Protein AF-A0A2V9N5U2-F1 (afdb_monomer_lite)

pLDDT: mean 87.76, std 12.85, range [39.25, 97.38]

Foldseek 3Di:
DVVVVVVVVVLVLLLAQQNAQDDLVSVLVSCVSQVDADCFDAPDPPPDDGRHLLSRRVSHPPPTDYPVCLVVDPSSVSSVVSVVVNVVVVSDDDDDPDDPDD

Secondary structure (DSSP, 8-state):
-HHHHHHHHHHHHTT-SS----SHHHHHHHHHHHS--BSS--S--SS----BHHHHHHT-SSSPPPTTTTTT-HHHHHHHHHHHHHHHTTS-----------

Radius of gyration: 13.98 Å; chains: 1; bounding box: 32×34×45 Å

Sequence (102 aa):
MIDNELIELRREKWHVNDNPVRTLEDARSFIESVGFSLMLPPSSQKGLVLPTFVGAFVGSDEKLPTPRQAFTDPHARDATELMVRLMRDKSAYEASFGDENN

Structure (mmCIF, N/CA/C/O backbone):
data_AF-A0A2V9N5U2-F1
#
_entry.id   AF-A0A2V9N5U2-F1
#
loop_
_atom_site.group_PDB
_atom_site.id
_atom_site.type_symbol
_atom_site.label_atom_id
_atom_site.label_alt_id
_atom_site.label_comp_id
_atom_site.label_asym_id
_atom_site.label_entity_id
_atom_site.label_seq_id
_atom_site.pdbx_PDB_ins_code
_atom_site.Cartn_x
_atom_site.Cartn_y
_atom_site.Cartn_z
_atom_site.occupancy
_atom_site.B_iso_or_equiv
_atom_site.auth_seq_id
_atom_site.auth_comp_id
_atom_site.auth_asym_id
_atom_site.auth_atom_id
_atom_site.pdbx_PDB_model_num
ATOM 1 N N . MET A 1 1 ? 12.587 -13.767 -20.390 1.00 61.22 1 MET A N 1
ATOM 2 C CA . MET A 1 1 ? 11.153 -14.103 -20.565 1.00 61.22 1 MET A CA 1
ATOM 3 C C . MET A 1 1 ? 10.463 -14.217 -19.207 1.00 61.22 1 MET A C 1
ATOM 5 O O . MET A 1 1 ? 9.477 -13.528 -19.021 1.00 61.22 1 MET A O 1
ATOM 9 N N . ILE A 1 2 ? 11.026 -14.954 -18.240 1.00 78.44 2 ILE A N 1
ATOM 10 C CA . ILE A 1 2 ? 10.498 -15.079 -16.862 1.00 78.44 2 ILE A CA 1
ATOM 11 C C . ILE A 1 2 ? 10.582 -13.756 -16.075 1.00 78.44 2 ILE A C 1
ATOM 13 O O . ILE A 1 2 ? 9.667 -13.417 -15.334 1.00 78.44 2 ILE A O 1
ATOM 17 N N . ASP A 1 3 ? 11.636 -12.962 -16.280 1.00 83.00 3 ASP A N 1
ATOM 18 C CA . ASP A 1 3 ? 11.830 -11.709 -15.535 1.00 83.00 3 ASP A CA 1
ATOM 19 C C . ASP A 1 3 ? 10.742 -10.663 -15.805 1.00 83.00 3 ASP A C 1
ATOM 21 O O . ASP A 1 3 ? 10.317 -9.969 -14.887 1.00 83.00 3 ASP A O 1
ATOM 25 N N . ASN A 1 4 ? 10.254 -10.570 -17.047 1.00 88.06 4 ASN A N 1
ATOM 26 C CA . ASN A 1 4 ? 9.216 -9.602 -17.405 1.00 88.06 4 ASN A CA 1
ATOM 27 C C . ASN A 1 4 ? 7.846 -10.008 -16.843 1.00 88.06 4 ASN A C 1
ATOM 29 O O . ASN A 1 4 ? 7.097 -9.164 -16.371 1.00 88.06 4 ASN A O 1
ATOM 33 N N . GLU A 1 5 ? 7.545 -11.307 -16.839 1.00 92.69 5 GLU A N 1
ATOM 34 C CA . GLU A 1 5 ? 6.311 -11.840 -16.255 1.00 92.69 5 GLU A CA 1
ATOM 35 C C . GLU A 1 5 ? 6.276 -11.631 -14.734 1.00 92.69 5 GLU A C 1
ATOM 37 O O . GLU A 1 5 ? 5.265 -11.200 -14.188 1.00 92.69 5 GLU A O 1
ATOM 42 N N . LEU A 1 6 ? 7.408 -11.831 -14.050 1.00 91.31 6 LEU A N 1
ATOM 43 C CA . LEU A 1 6 ? 7.536 -11.543 -12.617 1.00 91.31 6 LEU A CA 1
ATOM 44 C C . LEU A 1 6 ? 7.362 -10.054 -12.289 1.00 91.31 6 LEU A C 1
ATOM 46 O O . LEU A 1 6 ? 6.832 -9.722 -11.227 1.00 91.31 6 LEU A O 1
ATOM 50 N N . ILE A 1 7 ? 7.822 -9.161 -13.170 1.00 90.06 7 ILE A N 1
ATOM 51 C CA . ILE A 1 7 ? 7.619 -7.717 -13.012 1.00 90.06 7 ILE A CA 1
ATOM 52 C C . ILE A 1 7 ? 6.132 -7.384 -13.128 1.00 90.06 7 ILE A C 1
ATOM 54 O O . ILE A 1 7 ? 5.604 -6.710 -12.247 1.00 90.06 7 ILE A O 1
ATOM 58 N N . GLU A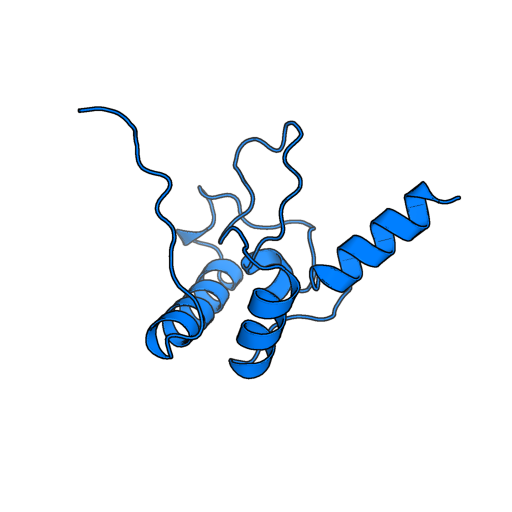 1 8 ? 5.441 -7.900 -14.141 1.00 92.06 8 GLU A N 1
ATOM 59 C CA . GLU A 1 8 ? 4.012 -7.629 -14.333 1.00 92.06 8 GLU A CA 1
ATOM 60 C C . GLU A 1 8 ? 3.152 -8.208 -13.203 1.00 92.06 8 GLU A C 1
ATOM 62 O O . GLU A 1 8 ? 2.334 -7.488 -12.634 1.00 92.06 8 GLU A O 1
ATOM 67 N N . LEU A 1 9 ? 3.419 -9.445 -12.770 1.00 94.19 9 LEU A N 1
ATOM 68 C CA . LEU A 1 9 ? 2.744 -10.047 -11.612 1.00 94.19 9 LEU A CA 1
ATOM 69 C C . LEU A 1 9 ? 2.946 -9.228 -10.333 1.00 94.19 9 LEU A C 1
ATOM 71 O O . LEU A 1 9 ? 2.035 -9.101 -9.513 1.00 94.19 9 LEU A O 1
ATOM 75 N N . ARG A 1 10 ? 4.139 -8.652 -10.140 1.00 93.31 10 ARG A N 1
ATOM 76 C CA . ARG A 1 10 ? 4.391 -7.749 -9.011 1.00 93.31 10 ARG A CA 1
ATOM 77 C C . ARG A 1 10 ? 3.569 -6.472 -9.139 1.00 93.31 10 ARG A C 1
ATOM 79 O O . ARG A 1 10 ? 2.983 -6.050 -8.146 1.00 93.31 10 ARG A O 1
ATOM 86 N N . ARG A 1 11 ? 3.540 -5.856 -10.324 1.00 94.06 11 ARG A N 1
ATOM 87 C CA . ARG A 1 11 ? 2.801 -4.608 -10.560 1.00 94.06 11 ARG A CA 1
ATOM 88 C C . ARG A 1 11 ? 1.304 -4.791 -10.337 1.00 94.06 11 ARG A C 1
ATOM 90 O O . ARG A 1 11 ? 0.690 -3.952 -9.685 1.00 94.06 11 ARG A O 1
ATOM 97 N N . GLU A 1 12 ? 0.758 -5.916 -10.784 1.00 95.38 12 GLU A N 1
ATOM 98 C CA . GLU A 1 12 ? -0.621 -6.316 -10.510 1.00 95.38 12 GLU A CA 1
ATOM 99 C C . GLU A 1 12 ? -0.859 -6.519 -9.012 1.00 95.38 12 GLU A C 1
ATOM 101 O O . GLU A 1 12 ? -1.742 -5.886 -8.435 1.00 95.38 12 GLU A O 1
ATOM 106 N N . LYS A 1 13 ? -0.014 -7.319 -8.346 1.00 95.75 13 LYS A N 1
ATOM 107 C CA . LYS A 1 13 ? -0.131 -7.566 -6.902 1.00 95.75 13 LYS A CA 1
ATOM 108 C C . LYS A 1 13 ? -0.072 -6.276 -6.078 1.00 95.75 13 LYS A C 1
ATOM 110 O O . LYS A 1 13 ? -0.663 -6.204 -5.003 1.00 95.75 13 LYS A O 1
ATOM 115 N N . TRP A 1 14 ? 0.675 -5.278 -6.539 1.00 96.19 14 TRP A N 1
ATOM 116 C CA . TRP A 1 14 ? 0.875 -4.016 -5.829 1.00 96.19 14 TRP A CA 1
ATOM 117 C C . TRP A 1 14 ? -0.074 -2.905 -6.259 1.00 96.19 14 TRP A C 1
ATOM 119 O O . TRP A 1 14 ? 0.061 -1.795 -5.750 1.00 96.19 14 TRP A O 1
ATOM 129 N N . HIS A 1 15 ? -1.032 -3.198 -7.144 1.00 96.50 15 HIS A N 1
ATOM 130 C CA . HIS A 1 15 ? -1.996 -2.219 -7.636 1.00 96.50 15 HIS A CA 1
ATOM 131 C C . HIS A 1 15 ? -1.321 -1.007 -8.310 1.00 96.50 15 HIS A C 1
ATOM 133 O O . HIS A 1 15 ? -1.787 0.120 -8.190 1.00 96.50 15 HIS A O 1
ATOM 139 N N . VAL A 1 16 ? -0.211 -1.228 -9.028 1.00 94.75 16 VAL A N 1
ATOM 140 C CA . VAL A 1 16 ? 0.540 -0.182 -9.764 1.00 94.75 16 VAL A CA 1
ATOM 141 C C . VAL A 1 16 ? 0.446 -0.341 -11.290 1.00 94.75 16 VAL A C 1
ATOM 143 O O . VAL A 1 16 ? 1.345 0.028 -12.051 1.00 94.75 16 VAL A O 1
ATOM 146 N N . ASN A 1 17 ? -0.656 -0.940 -11.734 1.00 93.25 17 ASN A N 1
ATOM 147 C CA . ASN A 1 17 ? -1.025 -1.191 -13.125 1.00 93.25 17 ASN A CA 1
ATOM 148 C C . ASN A 1 17 ? -2.414 -0.602 -13.454 1.00 93.25 17 ASN A C 1
ATOM 150 O O . ASN A 1 17 ? -3.242 -1.282 -14.054 1.00 93.25 17 ASN A O 1
ATOM 154 N N . ASP A 1 18 ? -2.680 0.637 -13.020 1.00 90.69 18 ASP A N 1
ATOM 155 C CA . ASP A 1 18 ? -3.959 1.345 -13.212 1.00 90.69 18 ASP A CA 1
ATOM 156 C C . ASP A 1 18 ? -5.168 0.707 -12.493 1.00 90.69 18 ASP A C 1
ATOM 158 O O . ASP A 1 18 ? -6.322 0.946 -12.852 1.00 90.69 18 ASP A O 1
ATOM 162 N N . ASN A 1 19 ? -4.918 -0.050 -11.419 1.00 91.50 19 ASN A N 1
ATOM 163 C CA . ASN A 1 19 ? -5.953 -0.607 -10.541 1.00 91.50 19 ASN A CA 1
ATOM 164 C C . ASN A 1 19 ? -5.921 0.023 -9.131 1.00 91.50 19 ASN A C 1
ATOM 166 O O . ASN A 1 19 ? -5.543 -0.649 -8.168 1.00 91.50 19 ASN A O 1
ATOM 170 N N . PRO A 1 20 ? -6.256 1.319 -8.984 1.00 95.38 20 PRO A N 1
ATOM 171 C CA . PRO A 1 20 ? -6.025 2.054 -7.748 1.00 95.38 20 PRO A CA 1
ATOM 172 C C . PRO A 1 20 ? -6.938 1.613 -6.597 1.00 95.38 20 PRO A C 1
ATOM 174 O O . PRO A 1 20 ? -8.139 1.419 -6.769 1.00 95.38 20 PRO A O 1
ATOM 177 N N . VAL A 1 21 ? -6.382 1.586 -5.389 1.00 96.94 21 VAL A N 1
ATOM 178 C CA . VAL A 1 21 ? -7.107 1.404 -4.124 1.00 96.94 21 VAL A CA 1
ATOM 179 C C . VAL A 1 21 ? -7.851 2.696 -3.773 1.00 96.94 21 VAL A C 1
ATOM 181 O O . VAL A 1 21 ? -7.220 3.722 -3.516 1.00 96.94 21 VAL A O 1
ATOM 184 N N . ARG A 1 22 ? -9.192 2.681 -3.745 1.00 95.62 22 ARG A N 1
ATOM 185 C CA . ARG A 1 22 ? -10.010 3.890 -3.495 1.00 95.62 22 ARG A CA 1
ATOM 186 C C . ARG A 1 22 ? -10.972 3.753 -2.324 1.00 95.62 22 ARG A C 1
ATOM 188 O O . ARG A 1 22 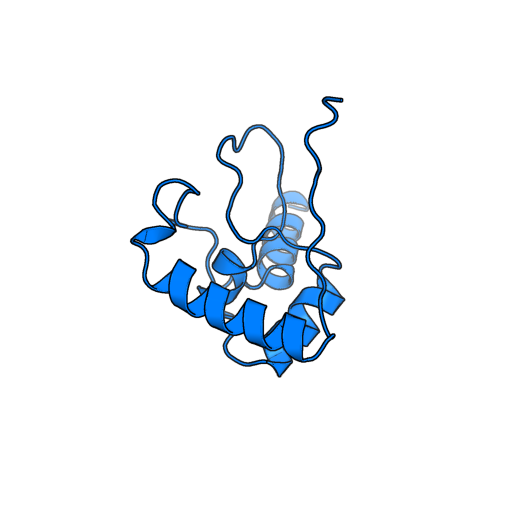? -11.340 4.761 -1.719 1.00 95.62 22 ARG A O 1
ATOM 195 N N . THR A 1 23 ? -11.383 2.534 -1.999 1.00 96.81 23 THR A N 1
ATOM 196 C CA . THR A 1 23 ? -12.332 2.257 -0.921 1.00 96.81 23 THR A CA 1
ATOM 197 C C . THR A 1 23 ? -11.656 1.605 0.283 1.00 96.81 23 THR A C 1
ATOM 199 O O . THR A 1 23 ? -10.507 1.167 0.228 1.00 96.81 23 THR A O 1
ATOM 202 N N . LEU A 1 24 ? -12.375 1.549 1.409 1.00 96.75 24 LEU A N 1
ATOM 203 C CA . LEU A 1 24 ? -11.907 0.805 2.582 1.00 96.75 24 LEU A CA 1
ATOM 204 C C . LEU A 1 24 ? -11.828 -0.701 2.323 1.00 96.75 24 LEU A C 1
ATOM 206 O O . LEU A 1 24 ? -10.955 -1.357 2.882 1.00 96.75 24 LEU A O 1
ATOM 210 N N . GLU A 1 25 ? -12.724 -1.229 1.489 1.00 96.94 25 GLU A N 1
ATOM 211 C CA . GLU A 1 25 ? -12.714 -2.637 1.100 1.00 96.94 25 GLU A CA 1
ATOM 212 C C . GLU A 1 25 ? -11.475 -2.942 0.254 1.00 96.94 25 GLU A C 1
ATOM 214 O O . GLU A 1 25 ? -10.709 -3.832 0.616 1.00 96.94 25 GLU A O 1
ATOM 219 N N . ASP A 1 26 ? -11.192 -2.110 -0.757 1.00 97.06 26 ASP A N 1
ATOM 220 C CA . ASP A 1 26 ? -9.980 -2.221 -1.578 1.00 97.06 26 ASP A CA 1
ATOM 221 C C . ASP A 1 26 ? -8.722 -2.184 -0.704 1.00 97.06 26 ASP A C 1
ATOM 223 O O . ASP A 1 26 ? -7.803 -2.979 -0.881 1.00 97.06 26 ASP A O 1
ATOM 227 N N . ALA A 1 27 ? -8.682 -1.259 0.261 1.00 97.00 27 ALA A N 1
ATOM 228 C CA . ALA A 1 27 ? -7.532 -1.075 1.135 1.00 97.00 27 ALA A CA 1
ATOM 229 C C . ALA A 1 27 ? -7.311 -2.284 2.053 1.00 97.00 27 ALA A C 1
ATOM 231 O O . ALA A 1 27 ? -6.165 -2.681 2.270 1.00 97.00 27 ALA A O 1
ATOM 232 N N . ARG A 1 28 ? -8.391 -2.896 2.557 1.00 96.62 28 ARG A N 1
ATOM 233 C CA . ARG A 1 28 ? -8.318 -4.138 3.334 1.00 96.62 28 ARG A CA 1
ATOM 234 C C . ARG A 1 28 ? -7.795 -5.281 2.468 1.00 96.62 28 ARG A C 1
ATOM 236 O O . ARG A 1 28 ? -6.801 -5.899 2.836 1.00 96.62 28 ARG A O 1
ATOM 243 N N . SER A 1 29 ? -8.403 -5.508 1.303 1.00 96.94 29 SER A N 1
ATOM 244 C CA . SER A 1 29 ? -7.988 -6.572 0.381 1.00 96.94 29 SER A CA 1
ATOM 245 C C . SER A 1 29 ? -6.539 -6.410 -0.083 1.00 96.94 29 SER A C 1
ATOM 247 O O . SER A 1 29 ? -5.800 -7.391 -0.159 1.00 96.94 29 SER A O 1
ATOM 249 N N . PHE A 1 30 ? -6.101 -5.174 -0.336 1.00 97.38 30 PHE A N 1
ATOM 250 C CA . PHE A 1 30 ? -4.712 -4.871 -0.663 1.00 97.38 30 PHE A CA 1
ATOM 251 C C . PHE A 1 30 ? -3.767 -5.285 0.469 1.00 97.38 30 PHE A C 1
ATOM 253 O O . PHE A 1 30 ? -2.845 -6.068 0.234 1.00 97.38 30 PHE A O 1
ATOM 260 N N . ILE A 1 31 ? -4.005 -4.807 1.696 1.00 96.69 31 ILE A N 1
ATOM 261 C CA . ILE A 1 31 ? -3.137 -5.094 2.849 1.00 96.69 31 ILE A CA 1
ATOM 262 C C . ILE A 1 31 ? -3.108 -6.592 3.165 1.00 96.69 31 ILE A C 1
ATOM 264 O O . ILE A 1 31 ? -2.031 -7.128 3.418 1.00 96.69 31 ILE A O 1
ATOM 268 N N . GLU A 1 32 ? -4.239 -7.291 3.071 1.00 95.69 32 GLU A N 1
ATOM 269 C CA . GLU A 1 32 ? -4.303 -8.751 3.221 1.00 95.69 32 GLU A CA 1
ATOM 270 C C . GLU A 1 32 ? -3.471 -9.486 2.153 1.00 95.69 32 GLU A C 1
ATOM 272 O O . GLU A 1 32 ? -2.785 -10.461 2.460 1.00 95.69 32 GLU A O 1
ATOM 277 N N . SER A 1 33 ? -3.477 -9.001 0.907 1.00 96.56 33 SER A N 1
ATOM 278 C CA . SER A 1 33 ? -2.733 -9.596 -0.213 1.00 96.56 33 SER A CA 1
ATOM 279 C C . SER A 1 33 ? -1.214 -9.404 -0.110 1.00 96.56 33 SER A C 1
ATOM 281 O O . SER A 1 33 ? -0.431 -10.321 -0.411 1.00 96.56 33 SER A O 1
ATOM 283 N N . VAL A 1 34 ? -0.765 -8.210 0.297 1.00 95.69 34 VAL A N 1
ATOM 284 C CA . VAL A 1 34 ? 0.670 -7.883 0.393 1.00 95.69 34 VAL A CA 1
ATOM 285 C C . VAL A 1 34 ? 1.276 -8.183 1.766 1.00 95.69 34 VAL A C 1
ATOM 287 O O . VAL A 1 34 ? 2.495 -8.309 1.873 1.00 95.69 34 VAL A O 1
ATOM 290 N N . GLY A 1 35 ? 0.455 -8.321 2.808 1.00 95.12 35 GLY A N 1
ATOM 291 C CA . GLY A 1 35 ? 0.850 -8.573 4.197 1.00 95.12 35 GLY A CA 1
ATOM 292 C C . GLY A 1 35 ? 1.368 -7.332 4.931 1.00 95.12 35 GLY A C 1
ATOM 293 O O . GLY A 1 35 ? 1.048 -7.123 6.097 1.00 95.12 35 GLY A O 1
ATOM 294 N N . PHE A 1 36 ? 2.145 -6.487 4.255 1.00 94.00 36 PHE A N 1
ATOM 295 C CA . PHE A 1 36 ? 2.547 -5.169 4.743 1.00 94.00 36 PHE A CA 1
ATOM 296 C C . PHE A 1 36 ? 2.861 -4.237 3.570 1.00 94.00 36 PHE A C 1
ATOM 298 O O . PHE A 1 36 ? 3.200 -4.692 2.479 1.00 94.00 36 PHE A O 1
ATOM 305 N N . SER A 1 37 ? 2.798 -2.929 3.804 1.00 94.62 37 SER A N 1
ATOM 306 C CA . SER A 1 37 ? 3.251 -1.912 2.853 1.00 94.62 37 SER A CA 1
ATOM 307 C C . SER A 1 37 ? 3.844 -0.725 3.589 1.00 94.62 37 SER A C 1
ATOM 309 O O . SER A 1 37 ? 3.387 -0.382 4.678 1.00 94.62 37 SER A O 1
ATOM 311 N N . LEU A 1 38 ? 4.810 -0.050 2.974 1.00 93.38 38 LEU A N 1
ATOM 312 C CA . LEU A 1 38 ? 5.214 1.270 3.446 1.00 93.38 38 LEU A CA 1
ATOM 313 C C . LEU A 1 38 ? 4.125 2.287 3.105 1.00 93.38 38 LEU A C 1
ATOM 315 O O . LEU A 1 38 ? 3.455 2.154 2.084 1.00 93.38 38 LEU A O 1
ATOM 319 N N . MET A 1 39 ? 3.978 3.347 3.898 1.00 93.25 39 MET A N 1
ATOM 320 C CA . MET A 1 39 ? 3.112 4.455 3.482 1.00 93.25 39 MET A CA 1
ATOM 321 C C . MET A 1 39 ? 3.656 5.140 2.228 1.00 93.25 39 MET A C 1
ATOM 323 O O . MET A 1 39 ? 2.932 5.337 1.257 1.00 93.25 39 MET A O 1
ATOM 327 N N . LEU A 1 40 ? 4.951 5.448 2.230 1.00 91.31 40 LEU A N 1
ATOM 328 C CA . LEU A 1 40 ? 5.647 6.175 1.173 1.00 91.31 40 LEU A CA 1
ATOM 329 C C . LEU A 1 40 ? 6.840 5.358 0.669 1.00 91.31 40 LEU A C 1
ATOM 331 O O . LEU A 1 40 ? 7.367 4.527 1.415 1.00 91.31 40 LEU A O 1
ATOM 335 N N . PRO A 1 41 ? 7.307 5.599 -0.567 1.00 88.50 41 PRO A N 1
ATOM 336 C CA . PRO A 1 41 ? 8.540 4.991 -1.043 1.00 88.50 41 PRO A CA 1
ATOM 337 C C . PRO A 1 41 ? 9.731 5.397 -0.154 1.00 88.50 41 PRO A C 1
ATOM 339 O O . PRO A 1 41 ? 9.803 6.543 0.307 1.00 88.50 41 PRO A O 1
ATOM 342 N N . PRO A 1 42 ? 10.693 4.489 0.091 1.00 81.62 42 PRO A N 1
ATOM 343 C CA . PRO A 1 42 ? 11.873 4.806 0.885 1.00 81.62 42 PRO A CA 1
ATOM 344 C C . PRO A 1 42 ? 12.741 5.854 0.171 1.00 81.62 42 PRO A C 1
ATOM 346 O O . PRO A 1 42 ? 12.939 5.790 -1.041 1.00 81.62 42 PRO A O 1
ATOM 349 N N . SER A 1 43 ? 13.326 6.789 0.930 1.00 70.50 43 SER A N 1
ATOM 350 C CA . SER A 1 43 ? 14.191 7.860 0.392 1.00 70.50 43 SER A CA 1
ATOM 351 C C . SER A 1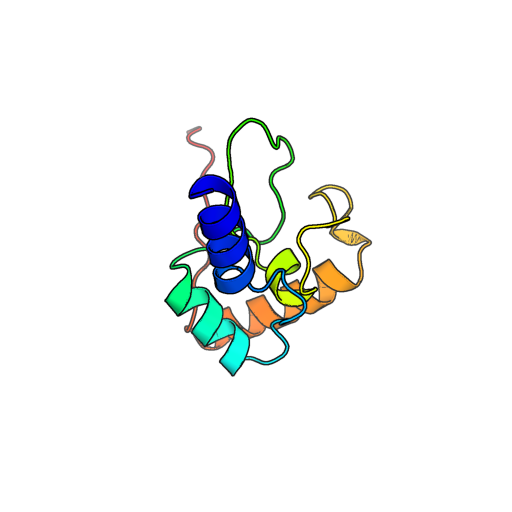 43 ? 15.427 7.342 -0.357 1.00 70.50 43 SER A C 1
ATOM 353 O O . SER A 1 43 ? 15.964 8.037 -1.215 1.00 70.50 43 SER A O 1
ATOM 355 N N . SER A 1 44 ? 15.877 6.125 -0.039 1.00 63.28 44 SER A N 1
ATOM 356 C CA . SER A 1 44 ? 16.981 5.441 -0.710 1.00 63.28 44 SER A CA 1
ATOM 357 C C . SER A 1 44 ? 16.450 4.187 -1.399 1.00 63.28 44 SER A C 1
ATOM 359 O O . SER A 1 44 ? 16.320 3.140 -0.774 1.00 63.28 44 SER A O 1
ATOM 361 N N . GLN A 1 45 ? 16.206 4.266 -2.706 1.00 60.94 45 GLN A N 1
ATOM 362 C CA . GLN A 1 45 ? 15.769 3.137 -3.545 1.00 60.94 45 GLN A CA 1
ATOM 363 C C . GLN A 1 45 ? 16.846 2.046 -3.747 1.00 60.94 45 GLN A C 1
ATOM 365 O O . GLN A 1 45 ? 16.719 1.207 -4.637 1.00 60.94 45 GLN A O 1
ATOM 370 N N . LYS A 1 46 ? 17.950 2.044 -2.982 1.00 57.78 46 LYS A N 1
ATOM 371 C CA . LYS A 1 46 ? 19.056 1.097 -3.191 1.00 57.78 46 LYS A CA 1
ATOM 372 C C . LYS A 1 46 ? 18.656 -0.310 -2.733 1.00 57.78 46 LYS A C 1
ATOM 374 O O . LYS A 1 46 ? 18.905 -0.695 -1.598 1.00 57.78 46 LYS A O 1
ATOM 379 N N . GLY A 1 47 ? 18.051 -1.066 -3.646 1.00 64.31 47 GLY A N 1
ATOM 380 C CA . GLY A 1 47 ? 17.833 -2.513 -3.553 1.00 64.31 47 GLY A CA 1
ATOM 381 C C . GLY A 1 47 ? 16.573 -2.959 -2.809 1.00 64.31 47 GLY A C 1
ATOM 382 O O . GLY A 1 47 ? 16.216 -4.130 -2.910 1.00 64.31 47 GLY A O 1
ATOM 383 N N . LEU A 1 48 ? 15.878 -2.062 -2.104 1.00 75.69 48 LEU A N 1
ATOM 384 C CA . LEU A 1 48 ? 14.643 -2.401 -1.397 1.00 75.69 48 LEU A CA 1
ATOM 385 C C . LEU A 1 48 ? 13.428 -2.158 -2.301 1.00 75.69 48 LEU A C 1
ATOM 387 O O . LEU A 1 48 ? 13.079 -1.017 -2.597 1.00 75.69 48 LEU A O 1
ATOM 391 N N . VAL A 1 49 ? 12.791 -3.242 -2.739 1.00 83.94 49 VAL A N 1
ATOM 392 C CA . VAL A 1 49 ? 11.578 -3.212 -3.564 1.00 83.94 49 VAL A CA 1
ATOM 393 C C . VAL A 1 49 ? 10.433 -3.689 -2.678 1.00 83.94 49 VAL A C 1
ATOM 395 O O . VAL A 1 49 ? 10.298 -4.885 -2.431 1.00 83.94 49 VAL A O 1
ATOM 398 N N . LEU A 1 50 ? 9.642 -2.744 -2.164 1.00 90.06 50 LEU A N 1
ATOM 399 C CA . LEU A 1 50 ? 8.515 -2.991 -1.261 1.00 90.06 50 LEU A CA 1
ATOM 400 C C . LEU A 1 50 ? 7.229 -2.357 -1.807 1.00 90.06 50 LEU A C 1
ATOM 402 O O . LEU A 1 50 ? 7.309 -1.303 -2.444 1.00 90.06 50 LEU A O 1
ATOM 406 N N . PRO A 1 51 ? 6.052 -2.944 -1.528 1.00 94.19 51 PRO A N 1
ATOM 407 C CA . PRO A 1 51 ? 4.779 -2.307 -1.837 1.00 94.19 51 PRO A CA 1
ATOM 408 C C . PRO A 1 51 ? 4.629 -1.003 -1.045 1.00 94.19 51 PRO A C 1
ATOM 410 O O . PRO A 1 51 ? 5.034 -0.909 0.120 1.00 94.19 51 PRO A O 1
ATOM 413 N N . THR A 1 52 ? 4.009 -0.004 -1.672 1.00 94.56 52 THR A N 1
ATOM 414 C CA . THR A 1 52 ? 3.687 1.271 -1.023 1.00 94.56 52 THR A CA 1
ATOM 415 C C . THR A 1 52 ? 2.192 1.530 -1.094 1.00 94.56 52 THR A C 1
ATOM 417 O O . THR A 1 52 ? 1.570 1.314 -2.133 1.00 94.56 52 THR A O 1
ATOM 420 N N . PHE A 1 53 ? 1.612 2.011 0.002 1.00 96.25 53 PHE A N 1
ATOM 421 C CA . PHE A 1 53 ? 0.190 2.316 0.062 1.00 96.25 53 PHE A CA 1
ATOM 422 C C . PHE A 1 53 ? -0.164 3.499 -0.842 1.00 96.25 53 PHE A C 1
ATOM 424 O O . PHE A 1 53 ? -1.175 3.464 -1.534 1.00 96.25 53 PHE A O 1
ATOM 431 N N . VAL A 1 54 ? 0.697 4.523 -0.903 1.00 95.75 54 VAL A N 1
ATOM 432 C CA . VAL A 1 54 ? 0.505 5.649 -1.830 1.00 95.75 54 VAL A CA 1
ATOM 433 C C . VAL A 1 54 ? 0.587 5.198 -3.291 1.00 95.75 54 VAL A C 1
ATOM 435 O O . VAL A 1 54 ? -0.223 5.651 -4.093 1.00 95.75 54 VAL A O 1
ATOM 438 N N . GLY A 1 55 ? 1.486 4.272 -3.642 1.00 95.56 55 GLY A N 1
ATOM 439 C CA . GLY A 1 55 ? 1.537 3.707 -4.994 1.00 95.56 55 GLY A CA 1
ATOM 440 C C . GLY A 1 55 ? 0.257 2.961 -5.364 1.00 95.56 55 GLY A C 1
ATOM 441 O O . GLY A 1 55 ? -0.341 3.240 -6.402 1.00 95.56 55 GLY A O 1
ATOM 442 N N . ALA A 1 56 ? -0.223 2.099 -4.464 1.00 97.25 56 ALA A N 1
ATOM 443 C CA . ALA A 1 56 ? -1.482 1.380 -4.641 1.00 97.25 56 ALA A CA 1
ATOM 444 C C . ALA A 1 56 ? -2.693 2.328 -4.728 1.00 97.25 56 ALA A C 1
ATOM 446 O O . ALA A 1 56 ? -3.595 2.105 -5.527 1.00 97.25 56 ALA A O 1
ATOM 447 N N . PHE A 1 57 ? -2.720 3.414 -3.948 1.00 96.88 57 PHE A N 1
ATOM 448 C CA . PHE A 1 57 ? -3.786 4.422 -4.000 1.00 96.88 57 PHE A CA 1
ATOM 449 C C . PHE A 1 57 ? -3.790 5.217 -5.313 1.00 96.88 57 PHE A C 1
ATOM 451 O O . PHE A 1 57 ? -4.849 5.540 -5.859 1.00 96.88 57 PHE A O 1
ATOM 458 N N . VAL A 1 58 ? -2.605 5.562 -5.822 1.00 94.94 58 VAL A N 1
ATOM 459 C CA . VAL A 1 58 ? -2.456 6.274 -7.097 1.00 94.94 58 VAL A CA 1
ATOM 460 C C . VAL A 1 58 ? -2.757 5.349 -8.277 1.00 94.94 58 VAL A C 1
ATOM 462 O O . VAL A 1 58 ? -3.337 5.809 -9.258 1.00 94.94 58 VAL A O 1
ATOM 465 N N . GLY A 1 59 ? -2.428 4.060 -8.170 1.00 95.19 59 GLY A N 1
ATOM 466 C CA . GLY A 1 59 ? -2.504 3.105 -9.275 1.00 95.19 59 GLY A CA 1
ATOM 467 C C . GLY A 1 59 ? -1.206 3.006 -10.083 1.00 95.19 59 GLY A C 1
ATOM 468 O O . GLY A 1 59 ? -1.207 2.438 -11.172 1.00 95.19 59 GLY A O 1
ATOM 469 N N . SER A 1 60 ? -0.105 3.582 -9.586 1.00 92.81 60 SER A N 1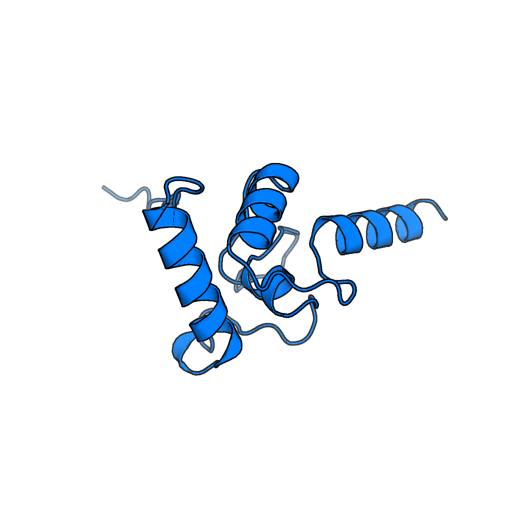
ATOM 470 C CA . SER A 1 60 ? 1.171 3.710 -10.300 1.00 92.81 60 SER A CA 1
ATOM 471 C C . SER A 1 60 ? 2.347 3.705 -9.322 1.00 92.81 60 SER A C 1
ATOM 473 O O . SER A 1 60 ? 2.220 4.142 -8.181 1.00 92.81 60 SER A O 1
ATOM 475 N N . ASP A 1 61 ? 3.501 3.215 -9.764 1.00 88.25 61 ASP A N 1
ATOM 476 C CA . ASP A 1 61 ? 4.789 3.315 -9.073 1.00 88.25 61 ASP A CA 1
ATOM 477 C C . ASP A 1 61 ? 5.656 4.476 -9.598 1.00 88.25 61 ASP A C 1
ATOM 479 O O . ASP A 1 61 ? 6.750 4.733 -9.086 1.00 88.25 61 ASP A O 1
ATOM 483 N N . GLU A 1 62 ? 5.151 5.229 -10.576 1.00 87.19 62 GLU A N 1
ATOM 484 C CA . GLU A 1 62 ? 5.826 6.375 -11.170 1.00 87.19 62 GLU A CA 1
ATOM 485 C C . GLU A 1 62 ? 5.504 7.679 -10.429 1.00 87.19 62 GLU A C 1
ATOM 487 O O . GLU A 1 62 ? 4.377 7.930 -10.006 1.00 87.19 62 GLU A O 1
ATOM 492 N N . LYS A 1 63 ? 6.504 8.566 -10.321 1.00 84.25 63 LYS A N 1
ATOM 493 C CA . LYS A 1 63 ? 6.361 9.940 -9.785 1.00 84.25 63 LYS A CA 1
ATOM 494 C C . LYS A 1 63 ? 5.725 10.019 -8.389 1.00 84.25 63 LYS A C 1
ATOM 496 O O . LYS A 1 63 ? 5.122 11.033 -8.042 1.00 84.25 63 LYS A O 1
ATOM 501 N N . LEU A 1 64 ? 5.899 8.979 -7.577 1.00 86.62 64 LEU A N 1
ATOM 502 C CA . LEU A 1 64 ? 5.402 8.965 -6.208 1.00 86.62 64 LEU A CA 1
ATOM 503 C C . LEU A 1 64 ? 6.119 10.005 -5.333 1.00 86.62 64 LEU A C 1
ATOM 505 O O . LEU A 1 64 ? 7.329 10.215 -5.487 1.00 86.62 64 LEU A O 1
ATOM 509 N N . PRO A 1 65 ? 5.403 10.645 -4.392 1.00 87.75 65 PRO A N 1
ATOM 510 C CA . PRO A 1 65 ? 5.993 11.643 -3.518 1.00 87.75 65 PRO A CA 1
ATOM 511 C C . PRO A 1 65 ? 7.042 11.011 -2.605 1.00 87.75 65 PRO A C 1
ATOM 513 O O . PRO A 1 65 ? 6.826 9.974 -1.976 1.00 87.75 65 PRO A O 1
ATOM 516 N N . THR A 1 66 ? 8.187 11.678 -2.490 1.00 84.94 66 THR A N 1
ATOM 517 C CA . THR A 1 66 ? 9.189 11.328 -1.477 1.00 84.94 66 THR A CA 1
ATOM 518 C C . THR A 1 66 ? 8.687 11.692 -0.074 1.00 84.94 66 THR A C 1
ATOM 520 O O . THR A 1 66 ? 7.842 12.583 0.056 1.00 84.94 66 THR A O 1
ATOM 523 N N . PRO A 1 67 ? 9.256 11.120 1.007 1.00 82.31 67 PRO A N 1
ATOM 524 C CA . PRO A 1 67 ? 8.916 11.520 2.376 1.00 82.31 67 PRO A CA 1
ATOM 525 C C . PRO A 1 67 ? 9.004 13.030 2.636 1.00 82.31 67 PRO A C 1
ATOM 527 O O . PRO A 1 67 ? 8.210 13.579 3.393 1.00 82.31 67 PRO A O 1
ATOM 530 N N . ARG A 1 68 ? 9.915 13.733 1.950 1.00 82.25 68 ARG A N 1
ATOM 531 C CA . ARG A 1 68 ? 10.054 15.194 2.044 1.00 82.25 68 ARG A CA 1
ATOM 532 C C . ARG A 1 68 ? 8.919 15.962 1.352 1.00 82.25 68 ARG A C 1
ATOM 534 O O . ARG A 1 68 ? 8.619 17.080 1.754 1.00 82.25 68 ARG A O 1
ATOM 541 N N . GLN A 1 69 ? 8.327 15.394 0.303 1.00 84.88 69 GLN A N 1
ATOM 542 C CA . GLN A 1 69 ? 7.272 16.018 -0.508 1.00 84.88 69 GLN A CA 1
ATOM 543 C C . GLN A 1 69 ? 5.862 15.613 -0.071 1.00 84.88 69 GLN A C 1
ATOM 545 O O . GLN A 1 69 ? 4.905 16.311 -0.399 1.00 84.88 69 GLN A O 1
ATOM 550 N N . ALA A 1 70 ? 5.732 14.522 0.685 1.00 83.88 70 ALA A N 1
ATOM 551 C CA . ALA A 1 70 ? 4.452 13.941 1.075 1.00 83.88 70 ALA A CA 1
ATOM 552 C C . ALA A 1 70 ? 3.515 14.923 1.792 1.00 83.88 70 ALA A C 1
ATOM 554 O O . ALA A 1 70 ? 2.306 14.857 1.608 1.00 83.88 70 ALA A O 1
ATOM 555 N N . PHE A 1 71 ? 4.055 15.878 2.556 1.00 79.81 71 PHE A N 1
ATOM 556 C CA . PHE A 1 71 ? 3.236 16.886 3.239 1.00 79.81 71 PHE A CA 1
ATOM 557 C C . PHE A 1 71 ? 2.500 17.831 2.274 1.00 79.81 71 PHE A C 1
ATOM 559 O O . PHE A 1 71 ? 1.434 18.348 2.597 1.00 79.81 71 PHE A O 1
ATOM 566 N N . THR A 1 72 ? 3.068 18.074 1.093 1.00 87.38 72 THR A N 1
ATOM 567 C CA . THR A 1 72 ? 2.506 18.980 0.079 1.00 87.38 72 THR A CA 1
ATOM 568 C C . THR A 1 72 ? 1.786 18.250 -1.050 1.00 87.38 72 THR A C 1
ATOM 570 O O . THR A 1 72 ? 1.208 18.902 -1.916 1.00 87.38 72 THR A O 1
ATOM 573 N N . ASP A 1 73 ? 1.833 16.919 -1.065 1.00 90.56 73 ASP A N 1
ATOM 574 C CA . ASP A 1 73 ? 1.273 16.103 -2.134 1.00 90.56 73 ASP A CA 1
ATOM 575 C C . ASP A 1 73 ? -0.189 15.709 -1.824 1.00 90.56 73 ASP A C 1
ATOM 577 O O . ASP A 1 73 ? -0.450 15.076 -0.794 1.00 90.56 73 ASP A O 1
ATOM 581 N N . PRO A 1 74 ? -1.165 16.070 -2.683 1.00 90.56 74 PRO A N 1
ATOM 582 C CA . PRO A 1 74 ? -2.569 15.726 -2.461 1.00 90.56 74 PRO A CA 1
ATOM 583 C C . PRO A 1 74 ? -2.830 14.217 -2.413 1.00 90.56 74 PRO A C 1
ATOM 585 O O . PRO A 1 74 ? -3.640 13.765 -1.609 1.00 90.56 74 PRO A O 1
ATOM 588 N N . HIS A 1 75 ? -2.124 13.420 -3.220 1.00 89.50 75 HIS A N 1
ATOM 589 C CA . HIS A 1 75 ? -2.314 11.971 -3.246 1.00 89.50 75 HIS A CA 1
ATOM 590 C C . HIS A 1 75 ? -1.798 11.316 -1.967 1.00 89.50 75 HIS A C 1
ATOM 592 O O . HIS A 1 75 ? -2.458 10.430 -1.429 1.00 89.50 75 HIS A O 1
ATOM 598 N N . ALA A 1 76 ? -0.663 11.780 -1.436 1.00 92.38 76 ALA A N 1
ATOM 599 C CA . ALA A 1 76 ? -0.170 11.330 -0.137 1.00 92.38 76 ALA A CA 1
ATOM 600 C C . ALA A 1 76 ? -1.151 11.664 0.993 1.00 92.38 76 ALA A C 1
ATOM 602 O O . ALA A 1 76 ? -1.370 10.839 1.885 1.00 92.38 76 ALA A O 1
ATOM 603 N N . ARG A 1 77 ? -1.772 12.850 0.951 1.00 93.31 77 ARG A N 1
ATOM 604 C CA . ARG A 1 77 ? -2.785 13.260 1.929 1.00 93.31 77 ARG A CA 1
ATOM 605 C C . ARG A 1 77 ? -4.017 12.356 1.884 1.00 93.31 77 ARG A C 1
ATOM 607 O O . ARG A 1 77 ? -4.405 11.828 2.925 1.00 93.31 77 ARG A O 1
ATOM 614 N N . ASP A 1 78 ? -4.595 12.152 0.705 1.00 94.56 78 ASP A N 1
ATOM 615 C CA . ASP A 1 78 ? -5.821 11.362 0.547 1.00 94.56 78 ASP A CA 1
ATOM 616 C C . ASP A 1 78 ? -5.584 9.879 0.880 1.00 94.56 78 ASP A C 1
ATOM 618 O O . ASP A 1 78 ? -6.380 9.251 1.583 1.00 94.56 78 ASP A O 1
ATOM 622 N N . ALA A 1 79 ? -4.437 9.330 0.465 1.00 95.56 79 ALA A N 1
ATOM 623 C CA . ALA A 1 79 ? -4.020 7.981 0.838 1.00 95.56 79 ALA A CA 1
ATOM 624 C C . ALA A 1 79 ? -3.844 7.838 2.360 1.00 95.56 79 ALA A C 1
ATOM 626 O O . ALA A 1 79 ? -4.240 6.831 2.947 1.00 95.56 79 ALA A O 1
ATOM 627 N N . THR A 1 80 ? -3.290 8.860 3.022 1.00 94.81 80 THR A N 1
ATOM 628 C CA . THR A 1 80 ? -3.149 8.875 4.486 1.00 94.81 80 THR A CA 1
ATOM 629 C C . THR A 1 80 ? -4.507 8.886 5.176 1.00 94.81 80 THR A C 1
ATOM 631 O O . THR A 1 80 ? -4.699 8.161 6.150 1.00 94.81 80 THR A O 1
ATOM 634 N N . GLU A 1 81 ? -5.476 9.650 4.670 1.00 96.06 81 GLU A N 1
ATOM 635 C CA . GLU A 1 81 ? -6.833 9.643 5.218 1.00 96.06 81 GLU A CA 1
ATOM 636 C C . GLU A 1 81 ? -7.473 8.249 5.131 1.00 96.06 81 GLU A C 1
ATOM 638 O O . GLU A 1 81 ? -8.056 7.767 6.111 1.00 96.06 81 GLU A O 1
ATOM 643 N N . LEU A 1 82 ? -7.318 7.569 3.991 1.00 96.88 82 LEU A N 1
ATOM 644 C CA . LEU A 1 82 ? -7.812 6.206 3.817 1.00 96.88 82 LEU A CA 1
ATOM 645 C C . LEU A 1 82 ? -7.117 5.219 4.767 1.00 96.88 82 LEU A C 1
ATOM 647 O O . LEU A 1 82 ? -7.800 4.426 5.418 1.00 96.88 82 LEU A O 1
ATOM 651 N N . MET A 1 83 ? -5.793 5.312 4.923 1.00 95.69 83 MET A N 1
ATOM 652 C CA . MET A 1 83 ? -5.042 4.476 5.867 1.00 95.69 83 MET A CA 1
ATOM 653 C C . MET A 1 83 ? -5.490 4.706 7.317 1.00 95.69 83 MET A C 1
ATOM 655 O O . MET A 1 83 ? -5.709 3.754 8.063 1.00 95.69 83 MET A O 1
ATOM 659 N N . VAL A 1 84 ? -5.699 5.960 7.730 1.00 95.69 84 VAL A N 1
ATOM 660 C CA . VAL A 1 84 ? -6.196 6.281 9.080 1.00 95.69 84 VAL A CA 1
ATOM 661 C C . VAL A 1 84 ? -7.561 5.646 9.328 1.00 95.69 84 VAL A C 1
ATOM 663 O O . VAL A 1 84 ? -7.813 5.120 10.414 1.00 95.69 84 VAL A O 1
ATOM 666 N N . ARG A 1 85 ? -8.449 5.666 8.332 1.00 96.69 85 ARG A N 1
ATOM 667 C CA . ARG A 1 85 ? -9.751 4.996 8.428 1.00 96.69 85 ARG A CA 1
ATOM 668 C C . ARG A 1 85 ? -9.595 3.474 8.523 1.00 96.69 85 ARG A C 1
ATOM 670 O O . ARG A 1 85 ? -10.276 2.873 9.349 1.00 96.69 85 ARG A O 1
ATOM 677 N N . LEU A 1 86 ? -8.674 2.875 7.766 1.00 95.69 86 LEU A N 1
ATOM 678 C CA . LEU 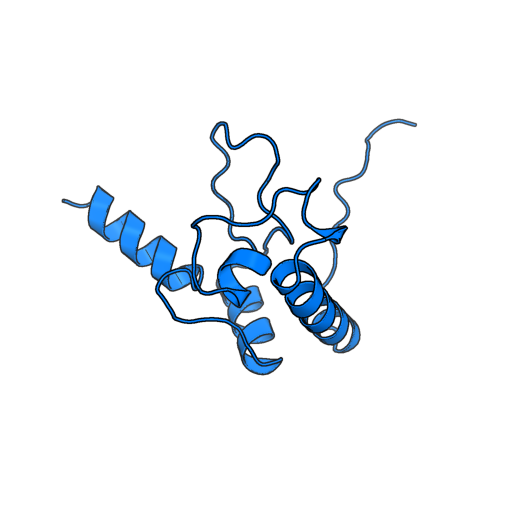A 1 86 ? -8.373 1.438 7.819 1.00 95.69 86 LEU A CA 1
ATOM 679 C C . LEU A 1 86 ? -7.835 1.001 9.195 1.00 95.69 86 LEU A C 1
ATOM 681 O O . LEU A 1 86 ? -8.260 -0.020 9.737 1.00 95.69 86 LEU A O 1
ATOM 685 N N . MET A 1 87 ? -6.957 1.805 9.803 1.00 94.88 87 MET A N 1
ATOM 686 C CA . MET A 1 87 ? -6.438 1.559 11.155 1.00 94.88 87 MET A CA 1
ATOM 687 C C . MET A 1 87 ? -7.520 1.708 12.231 1.00 94.88 87 MET A C 1
ATOM 689 O O . MET A 1 87 ? -7.579 0.918 13.172 1.00 94.88 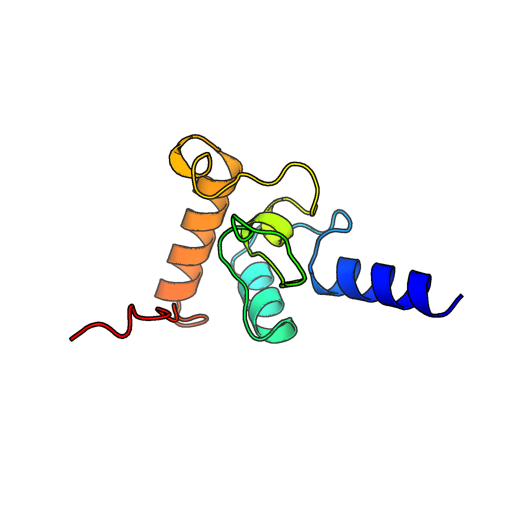87 MET A O 1
ATOM 693 N N . ARG A 1 88 ? -8.424 2.689 12.093 1.00 95.88 88 ARG A N 1
ATOM 694 C CA . ARG A 1 88 ? -9.576 2.851 13.005 1.00 95.88 88 ARG A CA 1
ATOM 695 C C . ARG A 1 88 ? -10.540 1.670 12.941 1.00 95.88 88 ARG A C 1
ATOM 697 O O . ARG A 1 88 ? -11.099 1.291 13.966 1.00 95.88 88 ARG A O 1
ATOM 704 N N . ASP A 1 89 ? -10.697 1.093 11.756 1.00 94.94 89 ASP A N 1
ATOM 705 C CA . ASP A 1 89 ? -11.468 -0.128 11.520 1.00 94.94 89 ASP A CA 1
ATOM 706 C C . ASP A 1 89 ? -10.755 -1.398 12.033 1.00 94.94 89 ASP A C 1
ATOM 708 O O . ASP A 1 89 ? -11.336 -2.477 12.033 1.00 94.94 89 ASP A O 1
ATOM 712 N N . LYS A 1 90 ? -9.514 -1.277 12.535 1.00 92.94 90 LYS A N 1
ATOM 713 C CA . LYS A 1 90 ? -8.677 -2.383 13.040 1.00 92.94 90 LYS A CA 1
ATOM 714 C C . LYS A 1 90 ? -8.378 -3.460 11.991 1.00 92.94 90 LYS A C 1
ATOM 716 O O . LYS A 1 90 ? -8.049 -4.588 12.345 1.00 92.94 90 LYS A O 1
ATOM 721 N N . SER A 1 91 ? -8.462 -3.097 10.713 1.00 90.81 91 SER A N 1
ATOM 722 C CA . SER A 1 91 ? -8.116 -3.969 9.585 1.00 90.81 91 SER A CA 1
ATOM 723 C C . SER A 1 91 ? -6.627 -3.906 9.222 1.00 90.81 91 SER A C 1
ATOM 725 O O . SER A 1 91 ? -6.125 -4.770 8.514 1.00 90.81 91 SER A O 1
ATOM 727 N N . ALA A 1 92 ? -5.910 -2.889 9.706 1.00 93.94 92 ALA A N 1
ATOM 728 C CA . ALA A 1 92 ? -4.465 -2.753 9.570 1.00 93.94 92 ALA A CA 1
ATOM 729 C C . ALA A 1 92 ? -3.875 -2.084 10.817 1.00 93.94 92 ALA A C 1
ATOM 731 O O . ALA A 1 92 ? -4.582 -1.400 11.562 1.00 93.94 92 ALA A O 1
ATOM 732 N N . TYR A 1 93 ? -2.571 -2.259 11.017 1.00 90.56 93 TYR A N 1
ATOM 733 C CA . TYR A 1 93 ? -1.829 -1.688 12.137 1.00 90.56 93 TYR A CA 1
ATOM 734 C C . TYR A 1 93 ? -0.547 -1.031 11.637 1.00 90.56 93 TYR A C 1
ATOM 736 O O . TYR A 1 93 ? 0.084 -1.516 10.697 1.00 90.56 93 TYR A O 1
ATOM 744 N N . GLU A 1 94 ? -0.150 0.058 12.287 1.00 89.25 94 GLU A N 1
ATOM 745 C CA . GLU A 1 94 ? 1.149 0.674 12.049 1.00 89.25 94 GLU A CA 1
ATOM 746 C C . GLU A 1 94 ? 2.235 -0.092 12.811 1.00 89.25 94 GLU A C 1
ATOM 748 O O . GLU A 1 94 ? 2.121 -0.329 14.015 1.00 89.25 94 GLU A O 1
ATOM 753 N N . ALA A 1 95 ? 3.299 -0.467 12.104 1.00 85.25 95 ALA A N 1
ATOM 754 C CA . ALA A 1 95 ? 4.513 -0.993 12.706 1.00 85.25 95 ALA A CA 1
ATOM 755 C C . ALA A 1 95 ? 5.571 0.113 12.715 1.00 85.25 95 ALA A C 1
ATOM 757 O O . ALA A 1 95 ? 6.092 0.498 11.667 1.00 85.25 95 ALA A O 1
ATOM 758 N N . SER A 1 96 ? 5.898 0.629 13.898 1.00 74.75 96 SER A N 1
ATOM 759 C CA . SER A 1 96 ? 7.036 1.529 14.055 1.00 74.75 96 SER A CA 1
ATOM 760 C C . SER A 1 96 ? 8.324 0.710 14.011 1.00 74.75 96 SER A C 1
ATOM 762 O O . SER A 1 96 ? 8.591 -0.089 14.907 1.00 74.75 96 SER A O 1
ATOM 764 N N . PHE A 1 97 ? 9.142 0.916 12.982 1.00 63.22 97 PHE A N 1
ATOM 765 C CA . PHE A 1 97 ? 10.540 0.494 13.016 1.00 63.22 97 PHE A CA 1
ATOM 766 C C . PHE A 1 97 ? 11.264 1.467 13.951 1.00 63.22 97 PHE A C 1
ATOM 768 O O . PHE A 1 97 ? 11.578 2.587 13.557 1.00 63.22 97 PHE A O 1
ATOM 775 N N . GLY A 1 98 ? 11.379 1.097 15.227 1.00 51.09 98 GLY A N 1
ATOM 776 C CA . GLY A 1 98 ? 11.987 1.942 16.250 1.00 51.09 98 GLY A CA 1
ATOM 777 C C . GLY A 1 98 ? 13.432 2.314 15.912 1.00 51.09 98 GLY A C 1
ATOM 778 O O . GLY A 1 98 ? 14.166 1.527 15.318 1.00 51.09 98 GLY A O 1
ATOM 779 N N . ASP A 1 99 ? 13.833 3.515 16.323 1.00 50.88 99 ASP A N 1
ATOM 780 C CA . ASP A 1 99 ? 15.238 3.854 16.538 1.00 50.88 99 ASP A CA 1
ATOM 781 C C . ASP A 1 99 ? 15.708 2.986 17.722 1.00 50.88 99 ASP A C 1
ATOM 783 O O . ASP A 1 99 ? 15.253 3.178 18.851 1.00 50.88 99 ASP A O 1
ATOM 787 N N . GLU A 1 100 ? 16.549 1.978 17.483 1.00 50.41 100 GLU A N 1
ATOM 788 C CA . GLU A 1 100 ? 17.212 1.209 18.549 1.00 50.41 100 GLU A CA 1
ATOM 789 C C . GLU A 1 100 ? 18.313 2.055 19.215 1.00 50.41 100 GLU A C 1
ATOM 791 O O . GLU A 1 100 ? 19.485 1.692 19.210 1.00 50.41 100 GLU A O 1
ATOM 796 N N . ASN A 1 101 ? 17.953 3.204 19.788 1.00 43.66 101 ASN A N 1
ATOM 797 C CA . ASN A 1 101 ? 18.853 4.011 20.606 1.00 43.66 101 ASN A CA 1
ATOM 798 C C . ASN A 1 101 ? 18.180 4.334 21.943 1.00 43.66 101 ASN A C 1
ATOM 800 O O . ASN A 1 101 ? 17.440 5.311 22.066 1.00 43.66 101 ASN A O 1
ATOM 804 N N . ASN A 1 102 ? 18.461 3.490 22.938 1.00 39.25 102 ASN A N 1
ATOM 805 C CA . ASN A 1 102 ? 18.406 3.842 24.355 1.00 39.25 102 ASN A CA 1
ATOM 806 C C . ASN A 1 102 ? 19.836 3.932 24.890 1.00 39.25 102 ASN A C 1
ATOM 808 O O . ASN A 1 102 ? 20.603 2.981 24.618 1.00 39.25 102 ASN A O 1
#